Protein AF-0000000067511696 (afdb_homodimer)

Sequence (136 aa):
MQENAFEQLIDDSGIKKKVIATKMGFTRSGFYQKRKKPKKSFDASEVAMLADILGVDPGKVLEAILISMQENAFEQLIDDSGIKKKVIATKMGFTRSGFYQKRKKPKKSFDASEVAMLADILGVDPGKVLEAILIS

Organism: Streptococcus pyogenes serotype M1 (NCBI:txid301447)

Nearest PDB structures (foldseek):
  5tn0-assembly1_A  TM=6.687E-01  e=6.494E-02  Bacillus subtilis subsp. subtilis str. 168
  2bnn-assembly1_B-2  TM=7.204E-01  e=1.132E-01  Streptomyces wedmorensis
  3zkc-assembly1_B  TM=7.379E-01  e=1.580E-01  Bacillus subtilis subsp. subtilis str. 168
  3qq6-assembly1_A  TM=7.448E-01  e=1.866E-01  Bacillus subtilis
  1zz9-assembly1_A-2  TM=7.191E-01  e=1.765E-01  Streptomyces wedmorensis

InterPro domains:
  IPR001387 Cro/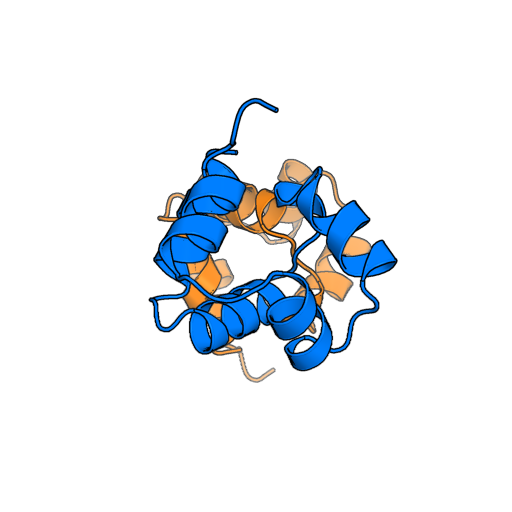C1-type, helix-turn-helix domain [PF13443] (8-64)

Foldseek 3Di:
DPQALLNVLVVVLVDDLCVLCVQLPHHSVLSVVCSVQVLPRDDLVRLCSSCVVSVHDSVSNVVSNVRD/DPQALLNVLVVVLVDDQCVLCVQLPHHSVLSVVCSVQVLPRDDLVRLCSSCVVSVHDSVSNVVSNVRD

Radius of gyration: 15.28 Å; Cα contacts (8 Å, |Δi|>4): 162; chains: 2; bounding box: 24×46×30 Å

Structure (mmCIF, N/CA/C/O backbone):
data_AF-0000000067511696-model_v1
#
loop_
_entity.id
_entity.type
_entity.pdbx_description
1 polymer 'HTH cro/C1-type domain-containing protein'
#
loop_
_atom_site.group_PDB
_atom_site.id
_atom_site.type_symbol
_atom_site.label_atom_id
_atom_site.label_alt_id
_atom_site.label_comp_id
_atom_site.label_asym_id
_atom_site.label_entity_id
_atom_site.label_seq_id
_atom_site.pdbx_PDB_ins_code
_atom_site.Cartn_x
_atom_site.Cartn_y
_atom_site.Cartn_z
_atom_site.occupancy
_atom_site.B_iso_or_equiv
_atom_site.auth_seq_id
_atom_site.auth_comp_id
_atom_site.auth_asym_id
_atom_site.auth_atom_id
_atom_site.pdbx_PDB_model_num
ATOM 1 N N . MET A 1 1 ? 7.59 -23.984 3.713 1 48.34 1 MET A N 1
ATOM 2 C CA . MET A 1 1 ? 7.648 -22.547 3.432 1 48.34 1 MET A CA 1
ATOM 3 C C . MET A 1 1 ? 6.434 -21.828 4.004 1 48.34 1 MET A C 1
ATOM 5 O O . MET A 1 1 ? 5.293 -22.156 3.662 1 48.34 1 MET A O 1
ATOM 9 N N . GLN A 1 2 ? 6.332 -21.562 5.254 1 51.66 2 GLN A N 1
ATOM 10 C CA . GLN A 1 2 ? 5.137 -21.125 5.965 1 51.66 2 GLN A CA 1
ATOM 11 C C . GLN A 1 2 ? 4.461 -19.969 5.238 1 51.66 2 GLN A C 1
ATOM 13 O O . GLN A 1 2 ? 5.078 -18.922 5.012 1 51.66 2 GLN A O 1
ATOM 18 N N . GLU A 1 3 ? 3.459 -20.516 4.523 1 70.31 3 GLU A N 1
ATOM 19 C CA . GLU A 1 3 ? 2.742 -19.609 3.629 1 70.31 3 GLU A CA 1
ATOM 20 C C . GLU A 1 3 ? 2.111 -18.453 4.398 1 70.31 3 GLU A C 1
ATOM 22 O O . GLU A 1 3 ? 1.44 -18.672 5.414 1 70.31 3 GLU A O 1
ATOM 27 N N . ASN A 1 4 ? 2.762 -17.297 4.297 1 88.44 4 ASN A N 1
ATOM 28 C CA . ASN A 1 4 ? 2.072 -16.172 4.914 1 88.44 4 ASN A CA 1
ATOM 29 C C . ASN A 1 4 ? 0.804 -15.797 4.152 1 88.44 4 ASN A C 1
ATOM 31 O O . ASN A 1 4 ? 0.476 -16.422 3.145 1 88.44 4 ASN A O 1
ATOM 35 N N . ALA A 1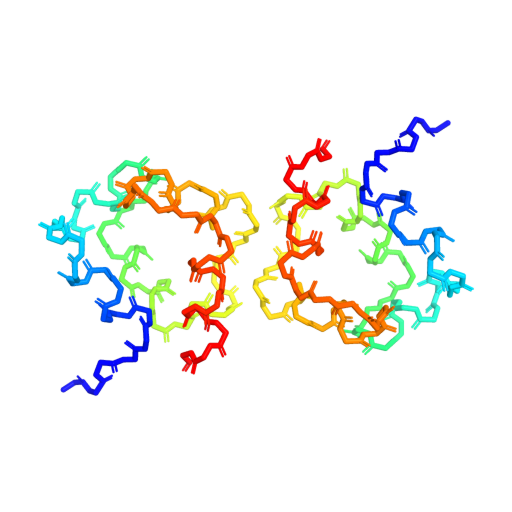 5 ? -0.02 -14.961 4.711 1 95.31 5 ALA A N 1
ATOM 36 C CA . ALA A 1 5 ? -1.32 -14.578 4.16 1 95.31 5 ALA A CA 1
ATOM 37 C C . ALA A 1 5 ? -1.183 -14.062 2.732 1 95.31 5 ALA A C 1
ATOM 39 O O . ALA A 1 5 ? -2.064 -14.281 1.898 1 95.31 5 ALA A O 1
ATOM 40 N N . PHE A 1 6 ? -0.135 -13.406 2.438 1 96.88 6 PHE A N 1
ATOM 41 C CA . PHE A 1 6 ? 0.108 -12.906 1.089 1 96.88 6 PHE A CA 1
ATOM 42 C C . PHE A 1 6 ? 0.285 -14.062 0.107 1 96.88 6 PHE A C 1
ATOM 44 O O . PHE A 1 6 ? -0.339 -14.078 -0.956 1 96.88 6 PHE A O 1
ATOM 51 N N . GLU A 1 7 ? 1.104 -14.984 0.538 1 96.25 7 GLU A N 1
ATOM 52 C CA . GLU A 1 7 ? 1.333 -16.172 -0.289 1 96.25 7 GLU A CA 1
ATOM 53 C C . GLU A 1 7 ? 0.039 -16.938 -0.508 1 96.25 7 GLU A C 1
ATOM 55 O O . GLU A 1 7 ? -0.22 -17.422 -1.611 1 96.25 7 GLU A O 1
ATOM 60 N N . GLN A 1 8 ? -0.697 -17.109 0.54 1 96.56 8 GLN A N 1
ATOM 61 C CA . GLN A 1 8 ? -1.965 -17.828 0.45 1 96.56 8 GLN A CA 1
ATOM 62 C C . GLN A 1 8 ? -2.922 -17.141 -0.516 1 96.56 8 GLN A C 1
ATOM 64 O O . GLN A 1 8 ? -3.633 -17.797 -1.275 1 96.56 8 GLN A O 1
ATOM 69 N N . LEU A 1 9 ? -2.979 -15.828 -0.486 1 96.81 9 LEU A N 1
ATOM 70 C CA . LEU A 1 9 ? -3.816 -15.047 -1.389 1 96.81 9 LEU A CA 1
ATOM 71 C C . LEU A 1 9 ? -3.443 -15.312 -2.844 1 96.81 9 LEU A C 1
ATOM 73 O O . LEU A 1 9 ? -4.32 -15.508 -3.688 1 96.81 9 LEU A O 1
ATOM 77 N N . ILE A 1 10 ? -2.146 -15.273 -3.107 1 96.44 10 ILE A N 1
ATOM 78 C CA . ILE A 1 10 ? -1.649 -15.539 -4.457 1 96.44 10 ILE A CA 1
ATOM 79 C C . ILE A 1 10 ? -2.014 -16.953 -4.875 1 96.44 10 ILE A C 1
ATOM 81 O O . ILE A 1 10 ? -2.561 -17.172 -5.961 1 96.44 10 ILE A O 1
ATOM 85 N N . ASP A 1 11 ? -1.788 -17.875 -4.031 1 95.88 11 ASP A N 1
ATOM 86 C CA . ASP A 1 11 ? -2.062 -19.281 -4.336 1 95.88 11 ASP A CA 1
ATOM 87 C C . ASP A 1 11 ? -3.553 -19.516 -4.578 1 95.88 11 ASP A C 1
ATOM 89 O O . ASP A 1 11 ? -3.932 -20.266 -5.48 1 95.88 11 ASP A O 1
ATOM 93 N N . ASP A 1 12 ? -4.375 -18.875 -3.832 1 96.31 12 ASP A N 1
ATOM 94 C CA . ASP A 1 12 ? -5.824 -19.016 -3.938 1 96.31 12 ASP A CA 1
ATOM 95 C C . ASP A 1 12 ? -6.332 -18.469 -5.27 1 96.31 12 ASP A C 1
ATOM 97 O O . ASP A 1 12 ? -7.395 -18.875 -5.746 1 96.31 12 ASP A O 1
ATOM 101 N N . SER A 1 13 ? -5.668 -17.516 -5.844 1 95.94 13 SER A N 1
ATOM 102 C CA . SER A 1 13 ? -6.09 -16.922 -7.105 1 95.94 13 SER A CA 1
ATOM 103 C C . SER A 1 13 ? -5.973 -17.922 -8.25 1 95.94 13 SER A C 1
ATOM 105 O O . SER A 1 13 ? -6.605 -17.75 -9.297 1 95.94 13 SER A O 1
ATOM 107 N N . GLY A 1 14 ? -5.023 -18.797 -8.117 1 97.56 14 GLY A N 1
ATOM 108 C CA . GLY A 1 14 ? -4.766 -19.797 -9.148 1 97.56 14 GLY A CA 1
ATOM 109 C C . GLY A 1 14 ? -3.887 -19.266 -10.266 1 97.56 14 GLY A C 1
ATOM 110 O O . GLY A 1 14 ? -3.635 -19.984 -11.242 1 97.56 14 GLY A O 1
ATOM 111 N N . ILE A 1 15 ? -3.488 -18.172 -10.227 1 97.81 15 ILE A N 1
ATOM 112 C CA . ILE A 1 15 ? -2.623 -17.578 -11.242 1 97.81 15 ILE A CA 1
ATOM 113 C C . ILE A 1 15 ? -1.163 -17.891 -10.922 1 97.81 15 ILE A C 1
ATOM 115 O O . ILE A 1 15 ? -0.746 -17.812 -9.758 1 97.81 15 ILE A O 1
ATOM 119 N N . LYS A 1 16 ? -0.381 -18.25 -11.891 1 97.94 16 LYS A N 1
ATOM 120 C CA . LYS A 1 16 ? 1.041 -18.516 -11.695 1 97.94 16 LYS A CA 1
ATOM 121 C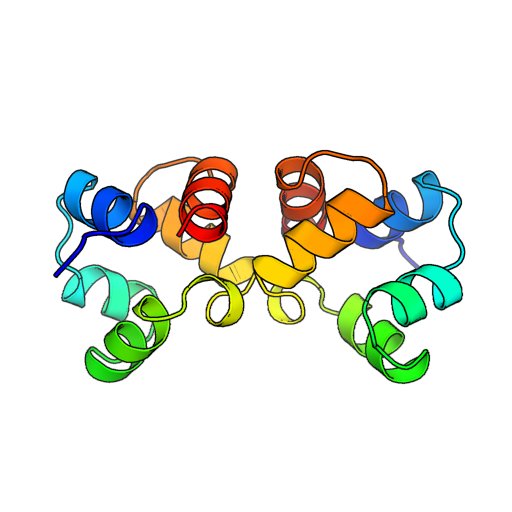 C . LYS A 1 16 ? 1.796 -17.25 -11.336 1 97.94 16 LYS A C 1
ATOM 123 O O . LYS A 1 16 ? 1.529 -16.172 -11.898 1 97.94 16 LYS A O 1
ATOM 128 N N . LYS A 1 17 ? 2.689 -17.297 -10.398 1 97.56 17 LYS A N 1
ATOM 129 C CA . LYS A 1 17 ? 3.477 -16.156 -9.93 1 97.56 17 LYS A CA 1
ATOM 130 C C . LYS A 1 17 ? 4.203 -15.484 -11.086 1 97.56 17 LYS A C 1
ATOM 132 O O . LYS A 1 17 ? 4.289 -14.258 -11.141 1 97.56 17 LYS A O 1
ATOM 137 N N . LYS A 1 18 ? 4.707 -16.266 -11.984 1 97.56 18 LYS A N 1
ATOM 138 C CA . LYS A 1 18 ? 5.395 -15.727 -13.156 1 97.56 18 LYS A CA 1
ATOM 139 C C . LYS A 1 18 ? 4.461 -14.844 -13.977 1 97.56 18 LYS A C 1
ATOM 141 O O . LYS A 1 18 ? 4.891 -13.82 -14.516 1 97.56 18 LYS A O 1
ATOM 146 N N . VAL A 1 19 ? 3.252 -15.227 -14.133 1 98.25 19 VAL A N 1
ATOM 147 C CA . VAL A 1 19 ? 2.258 -14.461 -14.875 1 98.25 19 VAL A CA 1
ATOM 148 C C . VAL A 1 19 ? 1.971 -13.148 -14.148 1 98.25 19 VAL A C 1
ATOM 150 O O . VAL A 1 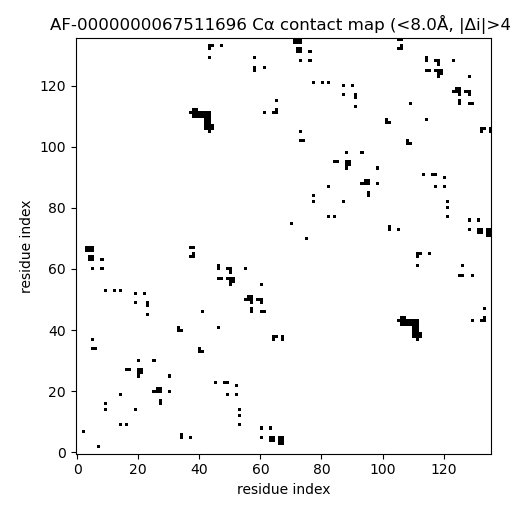19 ? 1.915 -12.086 -14.773 1 98.25 19 VAL A O 1
ATOM 153 N N . ILE A 1 20 ? 1.799 -13.211 -12.852 1 98.31 20 ILE A N 1
ATOM 154 C CA . ILE A 1 20 ? 1.573 -12.016 -12.047 1 98.31 20 ILE A CA 1
ATOM 155 C C . ILE A 1 20 ? 2.756 -11.062 -12.195 1 98.31 20 ILE A C 1
ATOM 157 O O . ILE A 1 20 ? 2.572 -9.867 -12.445 1 98.31 20 ILE A O 1
ATOM 161 N N . ALA A 1 21 ? 3.957 -11.602 -12.078 1 98.44 21 ALA A N 1
ATOM 162 C CA . ALA A 1 21 ? 5.176 -10.805 -12.211 1 98.44 21 ALA A CA 1
ATOM 163 C C . ALA A 1 21 ? 5.191 -10.055 -13.539 1 98.44 21 ALA A C 1
ATOM 165 O O . ALA A 1 21 ? 5.438 -8.852 -13.578 1 98.44 21 ALA A O 1
ATOM 166 N N . THR A 1 22 ? 4.879 -10.75 -14.586 1 98.44 22 THR A N 1
ATOM 167 C CA . THR A 1 22 ? 4.895 -10.18 -15.93 1 98.44 22 THR A CA 1
ATOM 168 C C . THR A 1 22 ? 3.848 -9.078 -16.062 1 98.44 22 THR A C 1
ATOM 170 O O . THR A 1 22 ? 4.133 -8.008 -16.609 1 98.44 22 THR A O 1
ATOM 173 N N . LYS A 1 23 ? 2.705 -9.344 -15.594 1 98.25 23 LYS A N 1
ATOM 174 C CA . LYS A 1 23 ? 1.623 -8.367 -15.68 1 98.25 23 LYS A CA 1
ATOM 175 C C . LYS A 1 23 ? 1.948 -7.113 -14.875 1 98.25 23 LYS A C 1
ATOM 177 O O . LYS A 1 23 ? 1.52 -6.012 -15.227 1 98.25 23 LYS A O 1
ATOM 182 N N . MET A 1 24 ? 2.725 -7.297 -13.82 1 98.06 24 MET A N 1
ATOM 183 C CA . MET A 1 24 ? 3.111 -6.172 -12.969 1 98.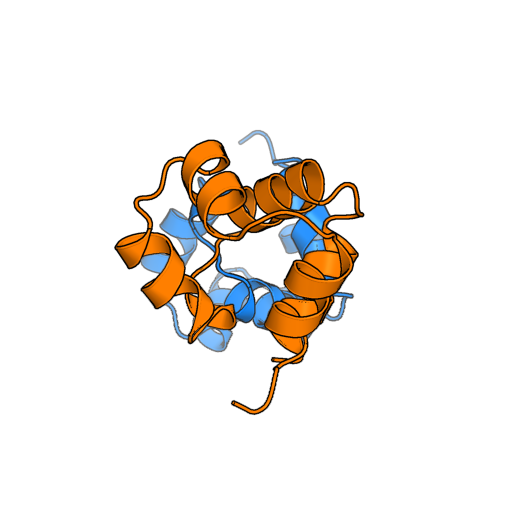06 24 MET A CA 1
ATOM 184 C C . MET A 1 24 ? 4.344 -5.469 -13.531 1 98.06 24 MET A C 1
ATOM 186 O O . MET A 1 24 ? 4.73 -4.406 -13.039 1 98.06 24 MET A O 1
ATOM 190 N N . GLY A 1 25 ? 4.957 -6.09 -14.469 1 98.06 25 GLY A N 1
ATOM 191 C CA . GLY A 1 25 ? 6.141 -5.504 -15.07 1 98.06 25 GLY A CA 1
ATOM 192 C C . GLY A 1 25 ? 7.426 -5.863 -14.344 1 98.06 25 GLY A C 1
ATOM 193 O O . GLY A 1 25 ? 8.406 -5.117 -14.398 1 98.06 25 GLY A O 1
ATOM 194 N N . PHE A 1 26 ? 7.406 -6.855 -13.633 1 97.94 26 PHE A N 1
ATOM 195 C CA . PHE A 1 26 ? 8.586 -7.309 -12.914 1 97.94 26 PHE A CA 1
ATOM 196 C C . PHE A 1 26 ? 9.195 -8.539 -13.578 1 97.94 26 PHE A C 1
ATOM 198 O O . PHE A 1 26 ? 8.5 -9.273 -14.281 1 97.94 26 PHE A O 1
ATOM 205 N N . THR A 1 27 ? 10.469 -8.75 -13.312 1 98 27 THR A N 1
ATOM 206 C CA . THR A 1 27 ? 11.062 -10.047 -13.586 1 98 27 THR A CA 1
ATOM 207 C C . THR A 1 27 ? 10.625 -11.078 -12.539 1 98 27 THR A C 1
ATOM 209 O O . THR A 1 27 ? 10.164 -10.711 -11.461 1 98 27 THR A O 1
ATOM 212 N N . ARG A 1 28 ? 10.836 -12.344 -12.875 1 96.88 28 ARG A N 1
ATOM 213 C CA . ARG A 1 28 ? 10.531 -13.414 -11.93 1 96.88 28 ARG A CA 1
ATOM 214 C C . ARG A 1 28 ? 11.305 -13.227 -10.625 1 96.88 28 ARG A C 1
ATOM 216 O O . ARG A 1 28 ? 10.742 -13.352 -9.539 1 96.88 28 ARG A O 1
ATOM 223 N N . SER A 1 29 ? 12.547 -12.945 -10.727 1 97.62 29 SER A N 1
ATOM 224 C CA . SER A 1 29 ? 13.406 -12.773 -9.555 1 97.62 29 SER A CA 1
ATOM 225 C C . SER A 1 29 ? 13.008 -11.531 -8.766 1 97.62 29 SER A C 1
ATOM 227 O O . SER A 1 29 ? 13.039 -11.539 -7.531 1 97.62 29 SER A O 1
ATOM 229 N N . GLY A 1 30 ? 12.711 -10.445 -9.469 1 97.5 30 GLY A N 1
ATOM 230 C CA . GLY A 1 30 ? 12.273 -9.234 -8.797 1 97.5 30 GLY A CA 1
ATOM 231 C C . GLY A 1 30 ? 11.023 -9.43 -7.965 1 97.5 30 GLY A C 1
ATOM 232 O O . GLY A 1 30 ? 10.961 -9 -6.812 1 97.5 30 GLY A O 1
ATOM 233 N N . PHE A 1 31 ? 10.078 -10.125 -8.609 1 98.12 31 PHE A N 1
ATOM 234 C CA . PHE A 1 31 ? 8.844 -10.398 -7.895 1 98.12 31 PHE A CA 1
ATOM 235 C C . PHE A 1 31 ? 9.094 -11.352 -6.73 1 98.12 31 PHE A C 1
ATOM 237 O O . PHE A 1 31 ? 8.484 -11.219 -5.668 1 98.12 31 PHE A O 1
ATOM 244 N N . TYR A 1 32 ? 9.922 -12.281 -6.906 1 96.06 32 TYR A N 1
ATOM 245 C CA . TYR A 1 32 ? 10.281 -13.211 -5.84 1 96.06 32 TYR A CA 1
ATOM 246 C C . TYR A 1 32 ? 10.828 -12.469 -4.625 1 96.06 32 TYR A C 1
ATOM 248 O O . TYR A 1 32 ? 10.438 -12.75 -3.492 1 96.06 32 TYR A O 1
ATOM 256 N N . GLN A 1 33 ? 11.695 -11.555 -4.848 1 96.62 33 GLN A N 1
ATOM 257 C CA . GLN A 1 33 ? 12.258 -10.773 -3.752 1 96.62 33 GLN A CA 1
ATOM 258 C C . GLN A 1 33 ? 11.172 -9.945 -3.062 1 96.62 33 GLN A C 1
ATOM 260 O O . GLN A 1 33 ? 11.133 -9.875 -1.833 1 96.62 33 GLN A O 1
ATOM 265 N N . LYS A 1 34 ? 10.32 -9.391 -3.83 1 96.19 34 LYS A N 1
ATOM 266 C CA . LYS A 1 34 ? 9.289 -8.508 -3.291 1 96.19 34 LYS A CA 1
ATOM 267 C C . LYS A 1 34 ? 8.336 -9.273 -2.377 1 96.19 34 LYS A C 1
ATOM 269 O O . LYS A 1 34 ? 7.91 -8.758 -1.343 1 96.19 34 LYS A O 1
ATOM 274 N N . ARG A 1 35 ? 8.055 -10.445 -2.764 1 93.88 35 ARG A N 1
ATOM 275 C CA . ARG A 1 35 ? 7.031 -11.172 -2.021 1 93.88 35 ARG A CA 1
ATOM 276 C C . ARG A 1 35 ? 7.586 -11.711 -0.709 1 93.88 35 ARG A C 1
ATOM 278 O O . ARG A 1 35 ? 6.828 -12.133 0.166 1 93.88 35 ARG A O 1
ATOM 285 N N . LYS A 1 36 ? 8.852 -11.688 -0.455 1 93.88 36 LYS A N 1
ATOM 286 C CA . LYS A 1 36 ? 9.461 -12.102 0.808 1 93.88 36 LYS A CA 1
ATOM 287 C C . LYS A 1 36 ? 9.109 -11.125 1.93 1 93.88 36 LYS A C 1
ATOM 289 O O . LYS A 1 36 ? 9.008 -11.523 3.092 1 93.88 36 LYS A O 1
ATOM 294 N N . LYS A 1 37 ? 9.047 -9.906 1.633 1 94.75 37 LYS A N 1
ATOM 295 C CA . LYS A 1 37 ? 8.68 -8.852 2.57 1 94.75 37 LYS A CA 1
ATOM 296 C C . LYS A 1 37 ? 7.621 -7.93 1.97 1 94.75 37 LYS A C 1
ATOM 298 O O . LYS A 1 37 ? 7.863 -6.734 1.79 1 94.75 37 LYS A O 1
ATOM 303 N N . PRO A 1 38 ? 6.465 -8.43 1.794 1 96.38 38 PRO A N 1
ATOM 304 C CA . PRO A 1 38 ? 5.453 -7.684 1.038 1 96.38 38 PRO A CA 1
ATOM 305 C C . PRO A 1 38 ? 5.039 -6.383 1.726 1 96.38 38 PRO A C 1
ATOM 307 O O . PRO A 1 38 ? 4.648 -5.426 1.056 1 96.38 38 PRO A O 1
ATOM 310 N N . LYS A 1 39 ? 5.199 -6.215 3.01 1 95.38 39 LYS A N 1
ATOM 311 C CA . LYS A 1 39 ? 4.805 -5.02 3.752 1 95.38 39 LYS A CA 1
ATOM 312 C C . LYS A 1 39 ? 5.617 -3.807 3.311 1 95.38 39 LYS A C 1
ATOM 314 O O . LYS A 1 39 ? 5.086 -2.697 3.219 1 95.38 39 LYS A O 1
ATOM 319 N N . LYS A 1 40 ? 6.766 -4.02 2.943 1 95.25 40 LYS A N 1
ATOM 320 C CA . LYS A 1 40 ? 7.684 -2.93 2.625 1 95.25 40 LYS A CA 1
ATOM 321 C C . LYS A 1 40 ? 7.949 -2.855 1.124 1 95.25 40 LYS A C 1
ATOM 323 O O . LYS A 1 40 ? 8.469 -1.854 0.629 1 95.25 40 LYS A O 1
ATOM 328 N N . SER A 1 41 ? 7.52 -3.904 0.456 1 96.31 41 SER A N 1
ATOM 329 C CA . SER A 1 41 ? 7.969 -4.051 -0.923 1 96.31 41 SER A CA 1
ATOM 330 C C . SER A 1 41 ? 6.926 -3.539 -1.907 1 96.31 41 SER A C 1
ATOM 332 O O . SER A 1 41 ? 7.258 -3.15 -3.027 1 96.31 41 SER A O 1
ATOM 334 N N . PHE A 1 42 ? 5.66 -3.539 -1.538 1 97.88 42 PHE A N 1
ATOM 335 C CA . PHE A 1 42 ? 4.605 -3.104 -2.447 1 97.88 42 PHE A CA 1
ATOM 336 C C . PHE A 1 42 ? 4.055 -1.748 -2.025 1 97.88 42 PHE A C 1
ATOM 338 O O . PHE A 1 42 ? 3.672 -1.56 -0.869 1 97.88 42 PHE A O 1
ATOM 345 N N . ASP A 1 43 ? 3.982 -0.853 -3.027 1 97.44 43 ASP A N 1
ATOM 346 C CA . ASP A 1 43 ? 3.348 0.433 -2.754 1 97.44 43 ASP A CA 1
ATOM 347 C C . ASP A 1 43 ? 1.856 0.389 -3.076 1 97.44 43 ASP A C 1
ATOM 349 O O . ASP A 1 43 ? 1.338 -0.646 -3.5 1 97.44 43 ASP A O 1
ATOM 353 N N . ALA A 1 44 ? 1.191 1.472 -2.902 1 97.75 44 ALA A N 1
ATOM 354 C CA . ALA A 1 44 ? -0.262 1.52 -3.033 1 97.75 44 ALA A CA 1
ATOM 355 C C . ALA A 1 44 ? -0.693 1.224 -4.469 1 97.75 44 ALA A C 1
ATOM 357 O O . ALA A 1 44 ? -1.709 0.562 -4.691 1 97.75 44 ALA A O 1
ATOM 358 N N . SER A 1 45 ? 0.049 1.733 -5.422 1 97.75 45 SER A N 1
ATOM 359 C CA . SER A 1 45 ? -0.275 1.465 -6.816 1 97.75 45 SER A CA 1
ATOM 360 C C . SER A 1 45 ? -0.1 -0.013 -7.152 1 97.75 45 SER A C 1
ATOM 362 O O . SER A 1 45 ? -0.904 -0.588 -7.887 1 97.75 45 SER A O 1
ATOM 364 N N . GLU A 1 46 ? 0.938 -0.604 -6.637 1 98.19 46 GLU A N 1
ATOM 365 C CA . GLU A 1 46 ? 1.198 -2.021 -6.867 1 98.19 46 GLU A CA 1
ATOM 366 C C . GLU A 1 46 ? 0.144 -2.895 -6.191 1 98.19 46 GLU A C 1
ATOM 368 O O . GLU A 1 46 ? -0.249 -3.932 -6.73 1 98.19 46 GLU A O 1
ATOM 373 N N . VAL A 1 47 ? -0.241 -2.475 -5.02 1 98.38 47 VAL A N 1
ATOM 374 C CA . VAL A 1 47 ? -1.324 -3.174 -4.34 1 98.38 47 VAL A CA 1
ATOM 375 C C . VAL A 1 47 ? -2.578 -3.156 -5.207 1 98.38 47 VAL A C 1
ATOM 377 O O . VAL A 1 47 ? -3.252 -4.18 -5.359 1 98.38 47 VAL A O 1
ATOM 380 N N . ALA A 1 48 ? -2.889 -2.027 -5.812 1 98.31 48 ALA A N 1
ATOM 381 C CA . ALA A 1 48 ? -4.047 -1.912 -6.695 1 98.31 48 ALA A CA 1
ATOM 382 C C . ALA A 1 48 ? -3.883 -2.791 -7.934 1 98.31 48 ALA A C 1
ATOM 384 O O . ALA A 1 48 ? -4.832 -3.455 -8.359 1 98.31 48 ALA A O 1
ATOM 385 N N . MET A 1 49 ? -2.699 -2.797 -8.438 1 98.19 49 MET A N 1
ATOM 386 C CA . MET A 1 49 ? -2.422 -3.615 -9.617 1 98.19 49 MET A CA 1
ATOM 387 C C . MET A 1 49 ? -2.596 -5.098 -9.297 1 98.19 49 MET A C 1
ATOM 389 O O . MET A 1 49 ? -3.203 -5.836 -10.078 1 98.19 49 MET A O 1
ATOM 393 N N . LEU A 1 50 ? -2.059 -5.516 -8.211 1 98.44 50 LEU A N 1
ATOM 394 C CA . LEU A 1 50 ? -2.189 -6.898 -7.77 1 98.44 50 LEU A CA 1
ATOM 395 C C . LEU A 1 50 ? -3.658 -7.277 -7.59 1 98.44 50 LEU A C 1
ATOM 397 O O . LEU A 1 50 ? -4.082 -8.352 -8.016 1 98.44 50 LEU A O 1
ATOM 401 N N . ALA A 1 51 ? -4.375 -6.418 -6.977 1 98.62 51 ALA A N 1
ATOM 402 C CA . ALA A 1 51 ? -5.797 -6.652 -6.766 1 98.62 51 ALA A CA 1
ATOM 403 C C . ALA A 1 51 ? -6.523 -6.863 -8.094 1 98.62 51 ALA A C 1
ATOM 405 O O . ALA A 1 51 ? -7.363 -7.762 -8.211 1 98.62 51 ALA A O 1
ATOM 406 N N . ASP A 1 52 ? -6.215 -6.02 -9.039 1 98.56 52 ASP A N 1
ATOM 407 C CA . ASP A 1 52 ? -6.812 -6.129 -10.367 1 98.56 52 ASP A CA 1
ATOM 408 C C . ASP A 1 52 ? -6.48 -7.477 -11.008 1 98.56 52 ASP A C 1
ATOM 410 O O . ASP A 1 52 ? -7.367 -8.156 -11.531 1 98.56 52 ASP A O 1
ATOM 414 N N . ILE A 1 53 ? -5.234 -7.844 -10.922 1 98.5 53 ILE A N 1
ATOM 415 C CA . ILE A 1 53 ? -4.77 -9.094 -11.516 1 98.5 53 ILE A CA 1
ATOM 416 C C . ILE A 1 53 ? -5.469 -10.273 -10.852 1 98.5 53 ILE A C 1
ATOM 418 O O . ILE A 1 53 ? -5.883 -11.219 -11.531 1 98.5 53 ILE A O 1
ATOM 422 N N . LEU A 1 54 ? -5.637 -10.219 -9.547 1 98.19 54 LEU A N 1
ATOM 423 C CA . LEU A 1 54 ? -6.184 -11.32 -8.773 1 98.19 54 LEU A CA 1
ATOM 424 C C . LEU A 1 54 ? -7.707 -11.305 -8.797 1 98.19 54 LEU A C 1
ATOM 426 O O . LEU A 1 54 ? -8.352 -12.281 -8.391 1 98.19 54 LEU A O 1
ATOM 430 N N . GLY A 1 55 ? -8.258 -10.211 -9.227 1 98 55 GLY A N 1
ATOM 431 C CA . GLY A 1 55 ? -9.703 -10.086 -9.297 1 98 55 GLY A CA 1
ATOM 432 C C . GLY A 1 55 ? -10.352 -9.867 -7.941 1 98 55 GLY A C 1
ATOM 433 O O . GLY A 1 55 ? -11.414 -10.422 -7.656 1 98 55 GLY A O 1
ATOM 434 N N . VAL A 1 56 ? -9.703 -9.219 -7.102 1 98 56 VAL A N 1
ATOM 435 C CA . VAL A 1 56 ? -10.219 -8.945 -5.762 1 98 56 VAL A CA 1
ATOM 436 C C . VAL A 1 56 ? -10.133 -7.449 -5.465 1 98 56 VAL A C 1
ATOM 438 O O . VAL A 1 56 ? -9.555 -6.691 -6.246 1 98 56 VAL A O 1
ATOM 441 N N . ASP A 1 57 ? -10.688 -7.082 -4.266 1 97.75 57 ASP A N 1
ATOM 442 C CA . ASP A 1 57 ? -10.617 -5.699 -3.809 1 97.75 57 ASP A CA 1
ATOM 443 C C . ASP A 1 57 ? -9.219 -5.352 -3.312 1 97.75 57 ASP A C 1
ATOM 445 O O . ASP A 1 57 ? -8.578 -6.156 -2.633 1 97.75 57 ASP A O 1
ATOM 449 N N . PRO A 1 58 ? -8.805 -4.172 -3.592 1 98.25 58 PRO A N 1
ATOM 450 C CA . PRO A 1 58 ? -7.48 -3.766 -3.104 1 98.25 58 PRO A CA 1
ATOM 451 C C . PRO A 1 58 ? -7.355 -3.865 -1.586 1 98.25 58 PRO A C 1
ATOM 453 O O . PRO A 1 58 ? -6.277 -4.164 -1.07 1 98.25 58 PRO A O 1
ATOM 456 N N . GLY A 1 59 ? -8.383 -3.52 -0.896 1 98 59 GLY A N 1
ATOM 457 C CA . GLY A 1 59 ? -8.375 -3.664 0.551 1 98 59 GLY A CA 1
ATOM 458 C C . GLY A 1 59 ? -8.047 -5.074 1.008 1 98 59 GLY A C 1
ATOM 459 O O . GLY A 1 59 ? -7.402 -5.262 2.043 1 98 59 GLY A O 1
ATOM 460 N N . LYS A 1 60 ? -8.57 -6.027 0.281 1 97.62 60 LYS A N 1
ATOM 461 C CA . LYS A 1 60 ? -8.273 -7.418 0.603 1 97.62 60 LYS A CA 1
ATOM 462 C C . LYS A 1 60 ? -6.781 -7.711 0.439 1 97.62 60 LYS A C 1
ATOM 464 O O . LYS A 1 60 ? -6.191 -8.422 1.257 1 97.62 60 LYS A O 1
ATOM 469 N N . VAL A 1 61 ? -6.164 -7.266 -0.62 1 98.38 61 VAL A N 1
ATOM 470 C CA . VAL A 1 61 ? -4.734 -7.441 -0.85 1 98.38 61 VAL A CA 1
ATOM 471 C C . VAL A 1 61 ? -3.943 -6.77 0.274 1 98.38 61 VAL A C 1
ATOM 473 O O . VAL A 1 61 ? -3.031 -7.375 0.844 1 98.38 61 VAL A O 1
ATOM 476 N N . LEU A 1 62 ? -4.371 -5.531 0.599 1 98.5 62 LEU A N 1
ATOM 477 C CA . LEU A 1 62 ? -3.711 -4.801 1.676 1 98.5 62 LEU A CA 1
ATOM 478 C C . LEU A 1 62 ? -3.777 -5.586 2.982 1 98.5 62 LEU A C 1
ATOM 480 O O . LEU A 1 62 ? -2.773 -5.711 3.688 1 98.5 62 LEU A O 1
ATOM 484 N N . GLU A 1 63 ? -4.898 -6.086 3.271 1 97.56 63 GLU A N 1
ATOM 485 C CA . GLU A 1 63 ? -5.09 -6.859 4.496 1 97.56 63 GLU A CA 1
ATOM 486 C C . GLU A 1 63 ? -4.164 -8.07 4.531 1 97.56 63 GLU A C 1
ATOM 488 O O . GLU A 1 63 ? -3.543 -8.352 5.559 1 97.56 63 GLU A O 1
ATOM 493 N N . ALA A 1 64 ? -4.086 -8.789 3.465 1 97.56 64 ALA A N 1
ATOM 494 C CA . ALA A 1 64 ? -3.229 -9.969 3.396 1 97.56 64 ALA A CA 1
ATOM 495 C C . ALA A 1 64 ? -1.765 -9.594 3.611 1 97.56 64 ALA A C 1
ATOM 497 O O . ALA A 1 64 ? -1.033 -10.297 4.312 1 97.56 64 ALA A O 1
ATOM 498 N N . ILE A 1 65 ? -1.379 -8.469 3.031 1 97.56 65 ILE A N 1
ATOM 499 C CA . ILE A 1 65 ? -0.009 -7.988 3.162 1 97.56 65 ILE A CA 1
ATOM 500 C C . ILE A 1 65 ? 0.273 -7.625 4.617 1 97.56 65 ILE A C 1
ATOM 502 O O . ILE A 1 65 ? 1.306 -8.008 5.172 1 97.56 65 ILE A O 1
ATOM 506 N N . LEU A 1 66 ? -0.688 -7 5.262 1 95.94 66 LEU A N 1
ATOM 507 C CA . LEU A 1 66 ? -0.486 -6.504 6.621 1 95.94 66 LEU A CA 1
ATOM 508 C C . LEU A 1 66 ? -0.435 -7.652 7.617 1 95.94 66 LEU A C 1
ATOM 510 O O . LEU A 1 66 ? 0.271 -7.578 8.625 1 95.94 66 LEU A O 1
ATOM 514 N N . ILE A 1 67 ? -1.014 -8.656 7.316 1 92.38 67 ILE A N 1
ATOM 515 C CA . ILE A 1 67 ? -1.043 -9.812 8.203 1 92.38 67 ILE A CA 1
ATOM 516 C C . ILE A 1 67 ? 0.23 -10.641 8.023 1 92.38 67 ILE A C 1
ATOM 518 O O . ILE A 1 67 ? 0.662 -11.336 8.945 1 92.38 67 ILE A O 1
ATOM 522 N N . SER A 1 68 ? 0.804 -10.586 6.898 1 87.75 68 SER A N 1
ATOM 523 C CA . SER A 1 68 ? 1.991 -11.367 6.574 1 87.75 68 SER A CA 1
ATOM 524 C C . SER A 1 68 ? 3.209 -10.875 7.344 1 87.75 68 SER A C 1
ATOM 526 O O . SER A 1 68 ? 4.039 -11.672 7.789 1 87.75 68 SER A O 1
ATOM 528 N N . MET B 1 1 ? -4.391 24.859 -4.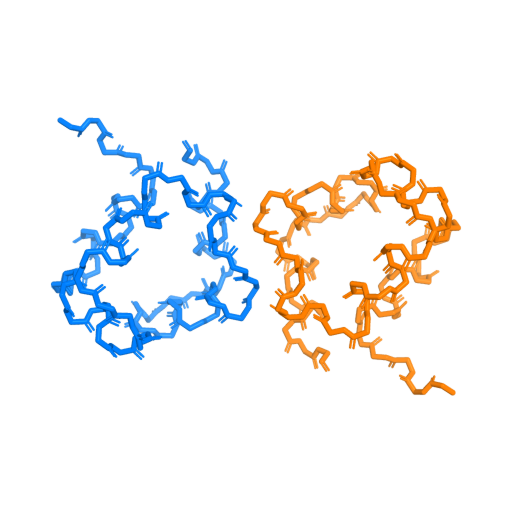426 1 47.66 1 MET B N 1
ATOM 529 C CA . MET B 1 1 ? -3.637 23.609 -4.359 1 47.66 1 MET B CA 1
ATOM 530 C C . MET B 1 1 ? -4.574 22.406 -4.371 1 47.66 1 MET B C 1
ATOM 532 O O . MET B 1 1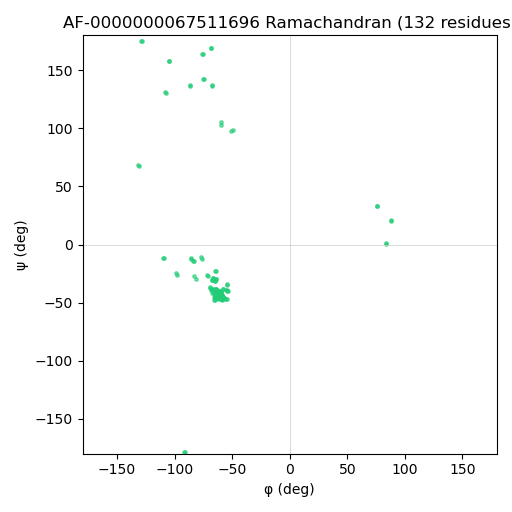 ? -5.438 22.281 -3.498 1 47.66 1 MET B O 1
ATOM 536 N N . GLN B 1 2 ? -5.129 21.969 -5.445 1 51.12 2 GLN B N 1
ATOM 537 C CA . GLN B 1 2 ? -6.246 21.047 -5.57 1 51.12 2 GLN B CA 1
ATOM 538 C C . GLN B 1 2 ? -6.004 19.781 -4.742 1 51.12 2 GLN B C 1
ATOM 540 O O . GLN B 1 2 ? -5.012 19.078 -4.945 1 51.12 2 GLN B O 1
ATOM 545 N N . GLU B 1 3 ? -6.664 19.953 -3.592 1 69.81 3 GLU B N 1
ATOM 546 C CA . GLU B 1 3 ? -6.48 18.922 -2.572 1 69.81 3 GLU B CA 1
ATOM 547 C C . GLU B 1 3 ? -6.926 17.562 -3.082 1 69.81 3 GLU B C 1
ATOM 549 O O . GLU B 1 3 ? -8.008 17.422 -3.65 1 69.81 3 GLU B O 1
ATOM 554 N N . ASN B 1 4 ? -5.926 16.734 -3.375 1 88.44 4 ASN B N 1
ATOM 555 C CA . ASN B 1 4 ? -6.348 15.383 -3.725 1 88.44 4 ASN B CA 1
ATOM 556 C C . ASN B 1 4 ? -6.922 14.648 -2.52 1 88.44 4 ASN B C 1
ATOM 558 O O . ASN B 1 4 ? -6.988 15.203 -1.421 1 88.44 4 ASN B O 1
ATOM 562 N N . ALA B 1 5 ? -7.539 13.516 -2.736 1 95.31 5 ALA B N 1
ATOM 563 C CA . ALA B 1 5 ? -8.227 12.734 -1.708 1 95.31 5 ALA B CA 1
ATOM 564 C C . ALA B 1 5 ? -7.293 12.43 -0.537 1 95.31 5 ALA B C 1
ATOM 566 O O . ALA B 1 5 ? -7.73 12.383 0.615 1 95.31 5 ALA B O 1
ATOM 567 N N . PHE B 1 6 ? -6.062 12.25 -0.786 1 96.88 6 PHE B N 1
ATOM 568 C CA . PHE B 1 6 ? -5.086 12 0.266 1 96.88 6 PHE B CA 1
ATOM 569 C C . PHE B 1 6 ? -4.934 13.219 1.167 1 96.88 6 PHE B C 1
ATOM 571 O O . PHE B 1 6 ? -4.984 13.102 2.393 1 96.88 6 PHE B O 1
ATOM 578 N N . GLU B 1 7 ? -4.793 14.328 0.502 1 96.12 7 GLU B N 1
ATOM 579 C CA . GLU B 1 7 ? -4.676 15.578 1.245 1 96.12 7 GLU B CA 1
ATOM 580 C C . GLU B 1 7 ? -5.922 15.852 2.08 1 96.12 7 GLU B C 1
ATOM 582 O O . GLU B 1 7 ? -5.828 16.297 3.223 1 96.12 7 GLU B O 1
ATOM 587 N N . GLN B 1 8 ? -7.047 15.641 1.485 1 96.5 8 GLN B N 1
ATOM 588 C CA . GLN B 1 8 ? -8.312 15.852 2.186 1 96.5 8 GLN B CA 1
ATOM 589 C C . GLN B 1 8 ? -8.414 14.945 3.41 1 96.5 8 GLN B C 1
ATOM 591 O O . GLN B 1 8 ? -8.906 15.367 4.461 1 96.5 8 GLN B O 1
ATOM 596 N N . LEU B 1 9 ? -8 13.711 3.287 1 96.81 9 LEU B N 1
ATOM 597 C CA . LEU B 1 9 ? -8.008 12.766 4.395 1 96.81 9 LEU B CA 1
ATOM 598 C C . LEU B 1 9 ? -7.16 13.273 5.555 1 96.81 9 LEU B C 1
ATOM 600 O O . LEU B 1 9 ? -7.582 13.211 6.711 1 96.81 9 LEU B O 1
ATOM 604 N N . ILE B 1 10 ? -5.961 13.742 5.223 1 96.38 10 ILE B N 1
ATOM 605 C CA . ILE B 1 10 ? -5.059 14.289 6.23 1 96.38 10 ILE B CA 1
ATOM 606 C C . ILE B 1 10 ? -5.695 15.508 6.887 1 96.38 10 ILE B C 1
ATOM 608 O O . ILE B 1 10 ? -5.742 15.602 8.117 1 96.38 10 ILE B O 1
ATOM 612 N N . ASP B 1 11 ? -6.227 16.359 6.113 1 95.81 11 ASP B N 1
ATOM 613 C CA . ASP B 1 11 ? -6.832 17.594 6.629 1 95.81 11 ASP B CA 1
ATOM 614 C C . ASP B 1 11 ? -8.031 17.281 7.52 1 95.81 11 ASP B C 1
ATOM 616 O O . ASP B 1 11 ? -8.219 17.906 8.562 1 95.81 11 ASP B O 1
ATOM 620 N N . ASP B 1 12 ? -8.797 16.312 7.156 1 96.19 12 ASP B N 1
ATOM 621 C CA . ASP B 1 12 ? -9.992 15.922 7.902 1 96.19 12 ASP B CA 1
ATOM 622 C C . ASP B 1 12 ? -9.617 15.359 9.273 1 96.19 12 ASP B C 1
ATOM 624 O O . ASP B 1 12 ? -10.43 15.391 10.203 1 96.19 12 ASP B O 1
ATOM 628 N N . SER B 1 13 ? -8.469 14.766 9.398 1 95.94 13 SER B N 1
ATOM 629 C CA . SER B 1 13 ? -8.039 14.18 10.664 1 95.94 13 SER B CA 1
ATOM 630 C C . SER B 1 13 ? -7.797 15.25 11.719 1 95.94 13 SER B C 1
ATOM 632 O O . SER B 1 13 ? -7.789 14.961 12.914 1 95.94 13 SER B O 1
ATOM 634 N N . GLY B 1 14 ? -7.398 16.391 11.242 1 97.56 14 GLY B N 1
ATOM 635 C CA . GLY B 1 14 ? -7.094 17.5 12.133 1 97.56 14 GLY B CA 1
ATOM 636 C C . GLY B 1 14 ? -5.684 17.438 12.695 1 97.56 14 GLY B C 1
ATOM 637 O O . GLY B 1 14 ? -5.305 18.281 13.516 1 97.56 14 GLY B O 1
ATOM 638 N N . ILE B 1 15 ? -4.977 16.578 12.383 1 97.81 15 ILE B N 1
ATOM 639 C CA . ILE B 1 15 ? -3.604 16.422 12.852 1 97.81 15 ILE B CA 1
ATOM 640 C C . ILE B 1 15 ? -2.662 17.219 11.945 1 97.81 15 ILE B C 1
ATOM 642 O O . ILE B 1 15 ? -2.805 17.188 10.719 1 97.81 15 ILE B O 1
ATOM 646 N N . LYS B 1 16 ? -1.705 17.938 12.508 1 98 16 LYS B N 1
ATOM 647 C CA . LYS B 1 16 ? -0.721 18.672 11.727 1 98 16 LYS B CA 1
ATOM 648 C C . LYS B 1 16 ? 0.205 17.734 10.969 1 98 16 LYS B C 1
ATOM 650 O O . LYS B 1 16 ? 0.62 16.703 11.5 1 98 16 LYS B O 1
ATOM 655 N N . LYS B 1 17 ? 0.491 18 9.727 1 97.44 17 LYS B N 1
ATOM 656 C CA . LYS B 1 17 ? 1.347 17.188 8.875 1 97.44 17 LYS B CA 1
ATOM 657 C C . LYS B 1 17 ? 2.699 16.938 9.531 1 97.44 17 LYS B C 1
ATOM 659 O O . LYS B 1 17 ? 3.24 15.828 9.438 1 97.44 17 LYS B O 1
ATOM 664 N N . LYS B 1 18 ? 3.219 17.938 10.172 1 97.5 18 LYS B N 1
ATOM 665 C CA . LYS B 1 18 ? 4.492 17.781 10.875 1 97.5 18 LYS B CA 1
ATOM 666 C C . LYS B 1 18 ? 4.41 16.703 11.945 1 97.5 18 LYS B C 1
ATOM 668 O O . LYS B 1 18 ? 5.371 15.961 12.156 1 97.5 18 LYS B O 1
ATOM 673 N N . VAL B 1 19 ? 3.342 16.641 12.648 1 98.25 19 VAL B N 1
ATOM 674 C CA . VAL B 1 19 ? 3.131 15.633 13.68 1 98.25 19 VAL B CA 1
ATOM 675 C C . VAL B 1 19 ? 3.059 14.242 13.047 1 98.25 19 VAL B C 1
ATOM 677 O O . VAL B 1 19 ? 3.674 13.297 13.539 1 98.25 19 VAL B O 1
ATOM 680 N N . ILE B 1 20 ? 2.332 14.117 11.969 1 98.31 20 ILE B N 1
ATOM 681 C CA . ILE B 1 20 ? 2.232 12.859 11.242 1 98.31 20 ILE B CA 1
ATOM 682 C C . ILE B 1 20 ? 3.619 12.414 10.781 1 98.31 20 ILE B C 1
ATOM 684 O O . ILE B 1 20 ? 4.012 11.266 10.984 1 98.31 20 ILE B O 1
ATOM 688 N N . ALA B 1 21 ? 4.344 13.352 10.188 1 98.44 21 ALA B N 1
ATOM 689 C CA . ALA B 1 21 ? 5.695 13.078 9.711 1 98.44 21 ALA B CA 1
ATOM 690 C C . ALA B 1 21 ? 6.562 12.508 10.828 1 98.44 21 ALA B C 1
ATOM 692 O O . ALA B 1 21 ? 7.223 11.477 10.648 1 98.44 21 ALA B O 1
ATOM 693 N N . THR B 1 22 ? 6.508 13.117 11.961 1 98.44 22 THR B N 1
ATOM 694 C CA . THR B 1 22 ? 7.312 12.719 13.109 1 98.44 22 THR B CA 1
ATOM 695 C C . THR B 1 22 ? 6.914 11.328 13.594 1 98.44 22 THR B C 1
ATOM 697 O O . THR B 1 22 ? 7.773 10.484 13.859 1 98.44 22 THR B O 1
ATOM 700 N N . LYS B 1 23 ? 5.684 11.109 13.703 1 98.25 23 LYS B N 1
ATOM 701 C CA . LYS B 1 23 ? 5.191 9.812 14.172 1 98.25 23 LYS B CA 1
ATOM 702 C C . LYS B 1 23 ? 5.562 8.695 13.195 1 98.25 23 LYS B C 1
ATOM 704 O O . LYS B 1 23 ? 5.766 7.555 13.602 1 98.25 23 LYS B O 1
ATOM 709 N N . MET B 1 24 ? 5.672 9.055 11.93 1 98.06 24 MET B N 1
ATOM 710 C CA . MET B 1 24 ? 6.027 8.078 10.906 1 98.06 24 MET B CA 1
ATOM 711 C C . MET B 1 24 ? 7.543 7.922 10.805 1 98.06 24 MET B C 1
ATOM 713 O O . MET B 1 24 ? 8.031 7.031 10.109 1 98.06 24 MET B O 1
ATOM 717 N N . GLY B 1 25 ? 8.227 8.82 11.43 1 98.06 25 GLY B N 1
ATOM 718 C CA . GLY B 1 25 ? 9.68 8.758 11.398 1 98.06 25 GLY B CA 1
ATOM 719 C C . GLY B 1 25 ? 10.289 9.492 10.211 1 98.06 25 GLY B C 1
ATOM 720 O O . GLY B 1 25 ? 11.383 9.164 9.766 1 98.06 25 GLY B O 1
ATOM 721 N N . PHE B 1 26 ? 9.602 10.336 9.664 1 97.94 26 PHE B N 1
ATOM 722 C CA . PHE B 1 26 ? 10.086 11.125 8.539 1 97.94 26 PHE B CA 1
ATOM 723 C C . PHE B 1 26 ? 10.43 12.547 8.977 1 97.94 26 PHE B C 1
ATOM 725 O O . PHE B 1 26 ? 9.898 13.031 9.984 1 97.94 26 PHE B O 1
ATOM 732 N N . THR B 1 27 ? 11.273 13.18 8.195 1 98 27 THR B N 1
ATOM 733 C CA . THR B 1 27 ? 11.398 14.625 8.305 1 98 27 THR B CA 1
ATOM 734 C C . THR B 1 27 ? 10.211 15.328 7.648 1 98 27 THR B C 1
ATOM 736 O O . THR B 1 27 ? 9.5 14.727 6.836 1 98 27 THR B O 1
ATOM 739 N N . ARG B 1 28 ? 10.055 16.609 7.969 1 96.94 28 ARG B N 1
ATOM 740 C CA . ARG B 1 28 ? 9 17.406 7.344 1 96.94 28 ARG B CA 1
ATOM 741 C C . ARG B 1 28 ? 9.141 17.406 5.824 1 96.94 28 ARG B C 1
ATOM 743 O O . ARG B 1 28 ? 8.156 17.219 5.105 1 96.94 28 ARG B O 1
ATOM 750 N N . SER B 1 29 ? 10.297 17.625 5.352 1 97.69 29 SER B N 1
ATOM 751 C CA . SER B 1 29 ? 10.562 17.672 3.916 1 97.69 29 SER B CA 1
ATOM 752 C C . SER B 1 29 ? 10.344 16.312 3.266 1 97.69 29 SER B C 1
ATOM 754 O O . SER B 1 29 ? 9.836 16.219 2.148 1 97.69 29 SER B O 1
ATOM 756 N N . GLY B 1 30 ? 10.805 15.258 3.928 1 97.5 30 GLY B N 1
ATOM 757 C CA . GLY B 1 30 ? 10.594 13.914 3.41 1 97.5 30 GLY B CA 1
ATOM 758 C C . GLY B 1 30 ? 9.125 13.57 3.227 1 97.5 30 GLY B C 1
ATOM 759 O O . GLY B 1 30 ? 8.734 13.047 2.182 1 97.5 30 GLY B O 1
ATOM 760 N N . PHE B 1 31 ? 8.375 13.914 4.285 1 98.12 31 PHE B N 1
ATOM 761 C CA . PHE B 1 31 ? 6.938 13.656 4.207 1 98.12 31 PHE B CA 1
ATOM 762 C C . PHE B 1 31 ? 6.289 14.523 3.139 1 98.12 31 PHE B C 1
ATOM 764 O O . PHE B 1 31 ? 5.383 14.078 2.434 1 98.12 31 PHE B O 1
ATOM 771 N N . TYR B 1 32 ? 6.715 15.703 3.027 1 96 32 TYR B N 1
ATOM 772 C CA . TYR B 1 32 ? 6.211 16.609 2.002 1 96 32 TYR B CA 1
ATOM 773 C C . TYR B 1 32 ? 6.395 16.016 0.611 1 96 32 TYR B C 1
ATOM 775 O O . TYR B 1 32 ? 5.48 16.047 -0.215 1 96 32 TYR B O 1
ATOM 783 N N . GLN B 1 33 ? 7.535 15.5 0.343 1 96.56 33 GLN B N 1
ATOM 784 C CA . GLN B 1 33 ? 7.801 14.883 -0.952 1 96.56 33 GLN B CA 1
ATOM 785 C C . GLN B 1 33 ? 6.914 13.656 -1.168 1 96.56 33 GLN B C 1
ATOM 787 O O . GLN B 1 33 ? 6.355 13.477 -2.252 1 96.56 33 GLN B O 1
ATOM 792 N N . LYS B 1 34 ? 6.754 12.891 -0.16 1 96.19 34 LYS B N 1
ATOM 793 C CA . LYS B 1 34 ? 6 11.641 -0.27 1 96.19 34 LYS B CA 1
ATOM 794 C C . LYS B 1 34 ? 4.531 11.914 -0.592 1 96.19 34 LYS B C 1
ATOM 796 O O . LYS B 1 34 ? 3.922 11.195 -1.387 1 96.19 34 LYS B O 1
ATOM 801 N N . ARG B 1 35 ? 4.047 12.93 -0.01 1 94 35 ARG B N 1
ATOM 802 C CA . ARG B 1 35 ? 2.613 13.172 -0.142 1 94 35 ARG B CA 1
ATOM 803 C C . ARG B 1 35 ? 2.275 13.742 -1.516 1 94 35 ARG B C 1
ATOM 805 O O . ARG B 1 35 ? 1.109 13.766 -1.913 1 94 35 ARG B O 1
ATOM 812 N N . LYS B 1 36 ? 3.203 14.18 -2.301 1 93.88 36 LYS B N 1
ATOM 813 C CA . LYS B 1 36 ? 2.977 14.68 -3.654 1 93.88 36 LYS B CA 1
ATOM 814 C C . LYS B 1 36 ? 2.564 13.555 -4.594 1 93.88 36 LYS B C 1
ATOM 816 O O . LYS B 1 36 ? 1.82 13.773 -5.551 1 93.88 36 LYS B O 1
ATOM 821 N N . LYS B 1 37 ? 3.104 12.422 -4.41 1 94.69 37 LYS B N 1
ATOM 822 C CA . LYS B 1 37 ? 2.781 11.227 -5.18 1 94.69 37 LYS B CA 1
ATOM 823 C C . LYS B 1 37 ? 2.518 10.031 -4.262 1 94.69 37 LYS B C 1
ATOM 825 O O . LYS B 1 37 ? 3.234 9.031 -4.312 1 94.69 37 LYS B O 1
ATOM 830 N N . PRO B 1 38 ? 1.468 10.102 -3.551 1 96.31 38 PRO B N 1
ATOM 831 C CA . PRO B 1 38 ? 1.242 9.109 -2.498 1 96.31 38 PRO B CA 1
ATOM 832 C C . PRO B 1 38 ? 1.07 7.695 -3.045 1 96.31 38 PRO B C 1
ATOM 834 O O . PRO B 1 38 ? 1.4 6.719 -2.363 1 96.31 38 PRO B O 1
ATOM 837 N N . LYS B 1 39 ? 0.691 7.492 -4.285 1 95.38 39 LYS B N 1
ATOM 838 C CA . LYS B 1 39 ? 0.479 6.176 -4.883 1 95.38 39 LYS B CA 1
ATOM 839 C C . LYS B 1 39 ? 1.782 5.387 -4.953 1 95.38 39 LYS B C 1
ATOM 841 O O . LYS B 1 39 ? 1.792 4.172 -4.742 1 95.38 39 LYS B O 1
ATOM 846 N N . LYS B 1 40 ? 2.803 6.039 -5.094 1 95.38 40 LYS B N 1
ATOM 847 C CA . LYS B 1 40 ? 4.09 5.387 -5.312 1 95.38 40 LYS B CA 1
ATOM 848 C C . LYS B 1 40 ? 5 5.543 -4.098 1 95.38 40 LYS B C 1
ATOM 850 O O . LYS B 1 40 ? 6.012 4.852 -3.98 1 95.38 40 LYS B O 1
ATOM 855 N N . SER B 1 41 ? 4.57 6.402 -3.221 1 96.31 41 SER B N 1
ATOM 856 C CA . SER B 1 41 ? 5.5 6.824 -2.182 1 96.31 41 SER B CA 1
ATOM 857 C C . SER B 1 41 ? 5.262 6.062 -0.882 1 96.31 41 SER B C 1
ATOM 859 O O . SER B 1 41 ? 6.168 5.945 -0.051 1 96.31 41 SER B O 1
ATOM 861 N N . PHE B 1 42 ? 4.062 5.555 -0.659 1 97.88 42 PHE B N 1
ATOM 862 C CA . PHE B 1 42 ? 3.76 4.852 0.581 1 97.88 42 PHE B CA 1
ATOM 863 C C . PHE B 1 42 ? 3.611 3.355 0.331 1 97.88 42 PHE B C 1
ATOM 865 O O . PHE B 1 42 ? 2.855 2.939 -0.549 1 97.88 42 PHE B O 1
ATOM 872 N N . ASP B 1 43 ? 4.316 2.596 1.175 1 97.44 43 ASP B N 1
ATOM 873 C CA . ASP B 1 43 ? 4.141 1.148 1.096 1 97.44 43 ASP B CA 1
ATOM 874 C C . ASP B 1 43 ? 3.035 0.676 2.039 1 97.44 43 ASP B C 1
ATOM 876 O O . ASP B 1 43 ? 2.418 1.484 2.734 1 97.44 43 ASP B O 1
ATOM 880 N N . ALA B 1 44 ? 2.814 -0.589 2.08 1 97.75 44 ALA B N 1
ATOM 881 C CA . ALA B 1 44 ? 1.695 -1.152 2.83 1 97.75 44 ALA B CA 1
ATOM 882 C C . ALA B 1 44 ? 1.86 -0.908 4.328 1 97.75 44 ALA B C 1
ATOM 884 O O . ALA B 1 44 ? 0.882 -0.644 5.031 1 97.75 44 ALA B O 1
ATOM 885 N N . SER B 1 45 ? 3.078 -1.021 4.812 1 97.75 45 SER B N 1
ATOM 886 C CA . SER B 1 45 ? 3.324 -0.767 6.227 1 97.75 45 SER B CA 1
ATOM 887 C C . SER B 1 45 ? 3.078 0.696 6.578 1 97.75 45 SER B C 1
ATOM 889 O O . SER B 1 45 ? 2.531 1.002 7.641 1 97.75 45 SER B O 1
ATOM 891 N N . GLU B 1 46 ? 3.484 1.573 5.711 1 98.19 46 GLU B N 1
ATOM 892 C CA . GLU B 1 46 ? 3.285 3.002 5.93 1 98.19 46 GLU B CA 1
ATOM 893 C C . GLU B 1 46 ? 1.807 3.371 5.863 1 98.19 46 GLU B C 1
ATOM 895 O O . GLU B 1 46 ? 1.342 4.234 6.605 1 98.19 46 GLU B O 1
ATOM 900 N N . VAL B 1 47 ? 1.136 2.736 4.945 1 98.38 47 VAL B N 1
ATOM 901 C CA . VAL B 1 47 ? -0.308 2.932 4.871 1 98.38 47 VAL B CA 1
ATOM 902 C C . VAL B 1 47 ? -0.951 2.533 6.199 1 98.38 47 VAL B C 1
ATOM 904 O O . VAL B 1 47 ? -1.812 3.248 6.719 1 98.38 47 VAL B O 1
ATOM 907 N N . ALA B 1 48 ? -0.539 1.431 6.781 1 98.31 48 ALA B N 1
ATOM 908 C CA . ALA B 1 48 ? -1.061 0.98 8.07 1 98.31 48 ALA B CA 1
ATOM 909 C C . ALA B 1 48 ? -0.706 1.964 9.18 1 98.31 48 ALA B C 1
ATOM 911 O O . ALA B 1 48 ? -1.54 2.271 10.031 1 98.31 48 ALA B O 1
ATOM 912 N N . MET B 1 49 ? 0.483 2.439 9.102 1 98.19 49 MET B N 1
ATOM 913 C CA . MET B 1 49 ? 0.929 3.404 10.102 1 98.19 49 MET B CA 1
ATOM 914 C C . MET B 1 49 ? 0.107 4.688 10.023 1 98.19 49 MET B C 1
ATOM 916 O O . MET B 1 49 ? -0.317 5.223 11.055 1 98.19 49 MET B O 1
ATOM 920 N N . LEU B 1 50 ? -0.087 5.176 8.844 1 98.5 50 LEU B N 1
ATOM 921 C CA . LEU B 1 50 ? -0.896 6.371 8.633 1 98.5 50 LEU B CA 1
ATOM 922 C C . LEU B 1 50 ? -2.314 6.168 9.156 1 98.5 50 LEU B C 1
ATOM 924 O O . LEU B 1 50 ? -2.871 7.051 9.812 1 98.5 50 LEU B O 1
ATOM 928 N N . ALA B 1 51 ? -2.85 5.059 8.859 1 98.62 51 ALA B N 1
ATOM 929 C CA . ALA B 1 51 ? -4.199 4.738 9.32 1 98.62 51 ALA B CA 1
ATOM 930 C C . ALA B 1 51 ? -4.285 4.789 10.844 1 98.62 51 ALA B C 1
ATOM 932 O O . ALA B 1 51 ? -5.242 5.332 11.406 1 98.62 51 ALA B O 1
ATOM 933 N N . ASP B 1 52 ? -3.309 4.207 11.484 1 98.56 52 ASP B N 1
ATOM 934 C CA . ASP B 1 52 ? -3.254 4.211 12.945 1 98.56 52 ASP B CA 1
ATOM 935 C C . ASP B 1 52 ? -3.189 5.637 13.484 1 98.56 52 ASP B C 1
ATOM 937 O O . ASP B 1 52 ? -3.932 5.992 14.406 1 98.56 52 ASP B O 1
ATOM 941 N N . ILE B 1 53 ? -2.332 6.426 12.891 1 98.5 53 ILE B N 1
ATOM 942 C CA . ILE B 1 53 ? -2.139 7.805 13.32 1 98.5 53 ILE B CA 1
ATOM 943 C C . ILE B 1 53 ? -3.436 8.586 13.141 1 98.5 53 ILE B C 1
ATOM 945 O O . ILE B 1 53 ? -3.82 9.375 14.008 1 98.5 53 ILE B O 1
ATOM 949 N N . LEU B 1 54 ? -4.129 8.359 12.039 1 98.19 54 LEU B N 1
ATOM 950 C CA . LEU B 1 54 ? -5.32 9.117 11.68 1 98.19 54 LEU B CA 1
ATOM 951 C C . LEU B 1 54 ? -6.555 8.555 12.375 1 98.19 54 LEU B C 1
ATOM 953 O O . LEU B 1 54 ? -7.613 9.188 12.391 1 98.19 54 LEU B O 1
ATOM 957 N N . GLY B 1 55 ? -6.414 7.375 12.914 1 97.94 55 GLY B N 1
ATOM 958 C CA . GLY B 1 55 ? -7.527 6.746 13.602 1 97.94 55 GLY B CA 1
ATOM 959 C C . GLY B 1 55 ? -8.578 6.191 12.664 1 97.94 55 GLY B C 1
ATOM 960 O O . GLY B 1 55 ? -9.773 6.293 12.93 1 97.94 55 GLY B O 1
ATOM 961 N N . VAL B 1 56 ? -8.18 5.738 11.57 1 97.94 56 VAL B N 1
ATOM 962 C CA . VAL B 1 56 ? -9.094 5.184 10.578 1 97.94 56 VAL B CA 1
ATOM 963 C C . VAL B 1 56 ? -8.609 3.803 10.141 1 97.94 56 VAL B C 1
ATOM 965 O O . VAL B 1 56 ? -7.516 3.373 10.523 1 97.94 56 VAL B O 1
ATOM 968 N N . ASP B 1 57 ? -9.461 3.158 9.281 1 97.75 57 ASP B N 1
ATOM 969 C CA . ASP B 1 57 ? -9.109 1.857 8.727 1 97.75 57 ASP B CA 1
ATOM 970 C C . ASP B 1 57 ? -8.047 1.998 7.637 1 97.75 57 ASP B C 1
ATOM 972 O O . ASP B 1 57 ? -8.109 2.918 6.816 1 97.75 57 ASP B O 1
ATOM 976 N N . PRO B 1 58 ? -7.156 1.074 7.598 1 98.19 58 PRO B N 1
ATOM 977 C CA . PRO B 1 58 ? -6.137 1.134 6.547 1 98.19 58 PRO B CA 1
ATOM 978 C C . PRO B 1 58 ? -6.738 1.139 5.145 1 98.19 58 PRO B C 1
ATOM 980 O O . PRO B 1 58 ? -6.184 1.762 4.234 1 98.19 58 PRO B O 1
ATOM 983 N N . GLY B 1 59 ? -7.762 0.383 4.957 1 98 59 GLY B N 1
ATOM 984 C CA . GLY B 1 59 ? -8.438 0.395 3.668 1 98 59 GLY B CA 1
ATOM 985 C C . GLY B 1 59 ? -8.883 1.781 3.24 1 98 59 GLY B C 1
ATOM 986 O O . GLY B 1 59 ? -8.883 2.098 2.049 1 98 59 GLY B O 1
ATOM 987 N N . LYS B 1 60 ? -9.344 2.535 4.199 1 97.56 60 LYS B N 1
ATOM 988 C CA . LYS B 1 60 ? -9.742 3.908 3.902 1 97.56 60 LYS B CA 1
ATOM 989 C C . LYS B 1 60 ? -8.555 4.734 3.42 1 97.56 60 LYS B C 1
ATOM 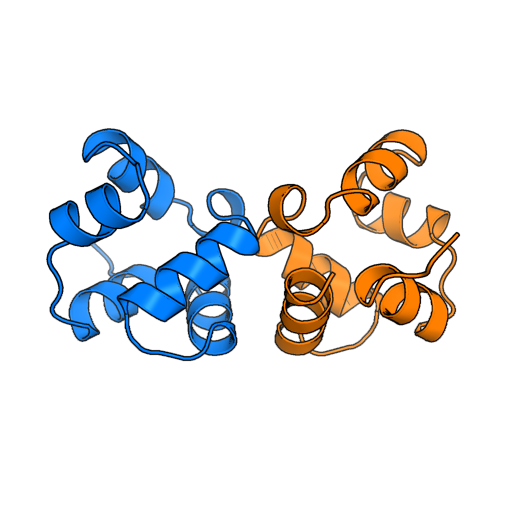991 O O . LYS B 1 60 ? -8.688 5.531 2.488 1 97.56 60 LYS B O 1
ATOM 996 N N . VAL B 1 61 ? -7.422 4.633 4.055 1 98.31 61 VAL B N 1
ATOM 997 C CA . VAL B 1 61 ? -6.207 5.336 3.646 1 98.31 61 VAL B CA 1
ATOM 998 C C . VAL B 1 61 ? -5.809 4.902 2.238 1 98.31 61 VAL B C 1
ATOM 1000 O O . VAL B 1 61 ? -5.527 5.742 1.381 1 98.31 61 VAL B O 1
ATOM 1003 N N . LEU B 1 62 ? -5.855 3.572 2.016 1 98.5 62 LEU B N 1
ATOM 1004 C CA . LEU B 1 62 ? -5.52 3.041 0.699 1 98.5 62 LEU B CA 1
ATOM 1005 C C . LEU B 1 62 ? -6.43 3.631 -0.372 1 98.5 62 LEU B C 1
ATOM 1007 O O . LEU B 1 62 ? -5.961 4.047 -1.433 1 98.5 62 LEU B O 1
ATOM 1011 N N . GLU B 1 63 ? -7.664 3.66 -0.093 1 97.56 63 GLU B N 1
ATOM 1012 C CA . GLU B 1 63 ? -8.641 4.199 -1.036 1 97.56 63 GLU B CA 1
ATOM 1013 C C . GLU B 1 63 ? -8.336 5.656 -1.37 1 97.56 63 GLU B C 1
ATOM 1015 O O . GLU B 1 63 ? -8.367 6.055 -2.537 1 97.56 63 GLU B O 1
ATOM 1020 N N . ALA B 1 64 ? -8.062 6.441 -0.379 1 97.56 64 ALA B N 1
ATOM 1021 C CA . ALA B 1 64 ? -7.754 7.852 -0.593 1 97.56 64 ALA B CA 1
ATOM 1022 C C . ALA B 1 64 ? -6.512 8.016 -1.46 1 97.56 64 ALA B C 1
ATOM 1024 O O . ALA B 1 64 ? -6.473 8.867 -2.35 1 97.56 64 ALA B O 1
ATOM 1025 N N . ILE B 1 65 ? -5.535 7.168 -1.204 1 97.56 65 ILE B N 1
ATOM 1026 C CA . ILE B 1 65 ? -4.289 7.207 -1.965 1 97.56 65 ILE B CA 1
ATOM 1027 C C . ILE B 1 65 ? -4.566 6.84 -3.422 1 97.56 65 ILE B C 1
ATOM 1029 O O . ILE B 1 65 ? -4.098 7.516 -4.34 1 97.56 65 ILE B O 1
ATOM 1033 N N . LEU B 1 66 ? -5.402 5.852 -3.633 1 96.06 66 LEU B N 1
ATOM 1034 C CA . LEU B 1 66 ? -5.652 5.344 -4.977 1 96.06 66 LEU B CA 1
ATOM 1035 C C . LEU B 1 66 ? -6.461 6.344 -5.793 1 96.06 66 LEU B C 1
ATOM 1037 O O . LEU B 1 66 ? -6.293 6.441 -7.012 1 96.06 66 LEU B O 1
ATOM 1041 N N . ILE B 1 67 ? -7.176 7.086 -5.184 1 92.38 67 ILE B N 1
ATOM 1042 C CA . ILE B 1 67 ? -8.008 8.078 -5.859 1 92.38 67 ILE B CA 1
ATOM 1043 C C . ILE B 1 67 ? -7.172 9.305 -6.195 1 92.38 67 ILE B C 1
ATOM 1045 O O . ILE B 1 67 ? -7.469 10.023 -7.152 1 92.38 67 ILE B O 1
ATOM 1049 N N . SER B 1 68 ? -6.199 9.578 -5.434 1 87.94 68 SER B N 1
ATOM 1050 C CA . SER B 1 68 ? -5.363 10.758 -5.598 1 87.94 68 SER B CA 1
ATOM 1051 C C . SER B 1 68 ? -4.512 10.664 -6.859 1 87.94 68 SER B C 1
ATOM 1053 O O . SER B 1 68 ? -4.305 11.664 -7.555 1 87.94 68 SER B O 1
#

Solvent-accessible surface area (backbone atoms only — not comparable to full-atom values): 7382 Å² total; per-residue (Å²): 127,84,70,37,46,44,52,46,54,48,60,70,56,68,57,56,66,60,58,52,18,51,76,71,70,38,48,61,66,56,40,53,59,33,63,76,46,40,32,75,55,34,25,50,50,51,39,43,50,50,12,59,74,59,70,50,57,40,53,58,48,50,50,25,30,70,69,79,127,86,70,38,47,43,53,46,54,46,59,70,56,68,58,55,66,61,57,53,18,51,77,71,69,39,50,61,68,56,39,55,58,34,64,74,47,41,32,74,56,34,26,48,50,53,38,43,50,50,11,61,76,61,70,51,55,42,52,57,47,50,50,24,31,72,70,80

pLDDT: mean 95.15, std 8.78, range [47.66, 98.62]

Secondary structure (DSSP, 8-state):
----HHHHHHHHHT--HHHHHHHHT--HHHHHHHHHSHHHH-BHHHHHHHHHHHTS-HHHHHHHHHH-/----HHHHHHHHHT--HHHHHHHHT--HHHHHHHHHSHHHH-BHHHHHHHHHHHTS-HHHHHHHHHH-